Protein AF-A0AAD6NB94-F1 (afdb_monomer_lite)

pLDDT: mean 83.3, std 16.73, range [42.81, 98.19]

Foldseek 3Di:
DDPPPDDKDKDKDWDQDLFKIWIKIDIPPCPVDIGTAQDDPLQVPGGDSIFGQWWWDLPPDIDGGNRRVVVVPPPDDDPTDIPRRD

Secondary structure (DSSP, 8-state):
-----PPPPEEEEEEE-SSEEEEEEEETT-TT-EEE----TT-TT---S-EE--EEE-SS-EEEHHHHHHHHSS------EEE---

Organism: Penicillium canescens (NCBI:txid5083)

InterPro domains:
  IPR043129 ATPase, nucleotide binding domain [SSF53067] (9-73)

Structure (mmCIF, N/CA/C/O backbone):
data_AF-A0AAD6NB94-F1
#
_entry.id   AF-A0AAD6NB94-F1
#
loop_
_atom_site.group_PDB
_atom_site.id
_atom_site.type_symbol
_atom_site.label_atom_id
_atom_site.label_alt_id
_atom_site.label_comp_id
_atom_site.label_asym_id
_atom_site.label_entity_id
_atom_site.label_seq_id
_atom_site.pdbx_PDB_ins_code
_atom_site.Cartn_x
_atom_site.Cartn_y
_atom_site.Cartn_z
_atom_site.occupancy
_atom_site.B_iso_or_equiv
_atom_site.auth_seq_id
_atom_site.auth_comp_id
_atom_site.auth_asym_id
_atom_site.auth_atom_id
_atom_site.pdbx_PDB_model_num
ATOM 1 N N . MET A 1 1 ? 16.484 -23.261 -33.139 1.00 42.81 1 MET A N 1
ATOM 2 C CA . MET A 1 1 ? 16.562 -22.540 -31.853 1.00 42.81 1 MET A CA 1
ATOM 3 C C . MET A 1 1 ? 15.249 -21.801 -31.679 1.00 42.81 1 MET A C 1
ATOM 5 O O . MET A 1 1 ? 15.064 -20.760 -32.290 1.00 42.81 1 MET A O 1
ATOM 9 N N . THR A 1 2 ? 14.288 -22.384 -30.970 1.00 49.81 2 THR A N 1
ATOM 10 C CA . THR A 1 2 ? 13.077 -21.661 -30.571 1.00 49.81 2 THR A CA 1
ATOM 11 C C . THR A 1 2 ? 13.449 -20.856 -29.338 1.00 49.81 2 THR A C 1
ATOM 13 O O . THR A 1 2 ? 13.773 -21.443 -28.308 1.00 49.81 2 THR A O 1
ATOM 16 N N . ALA A 1 3 ? 13.495 -19.530 -29.454 1.00 60.88 3 ALA A N 1
ATOM 17 C CA . ALA A 1 3 ? 13.578 -18.690 -28.271 1.00 60.88 3 ALA A CA 1
ATOM 18 C C . ALA A 1 3 ? 12.356 -19.014 -27.403 1.00 60.88 3 ALA A C 1
ATOM 20 O O . ALA A 1 3 ? 11.230 -18.996 -27.902 1.00 60.88 3 ALA A O 1
ATOM 21 N N . ASN A 1 4 ? 12.574 -19.343 -26.130 1.00 63.59 4 ASN A N 1
ATOM 22 C CA . ASN A 1 4 ? 11.509 -19.214 -25.149 1.00 63.59 4 ASN A CA 1
ATOM 23 C C . ASN A 1 4 ? 11.141 -17.733 -25.161 1.00 63.59 4 ASN A C 1
ATOM 25 O O . ASN A 1 4 ? 11.919 -16.903 -24.695 1.00 63.59 4 ASN A O 1
ATOM 29 N N . VAL A 1 5 ? 10.020 -17.391 -25.791 1.00 65.56 5 VAL A N 1
ATOM 30 C CA . VAL A 1 5 ? 9.477 -16.041 -25.703 1.00 65.56 5 VAL A CA 1
ATOM 31 C C . VAL A 1 5 ? 8.902 -15.949 -24.299 1.00 65.56 5 VAL A C 1
ATOM 33 O O . VAL A 1 5 ? 7.747 -16.304 -24.070 1.00 65.56 5 VAL A O 1
ATOM 36 N N . GLU A 1 6 ? 9.744 -15.593 -23.331 1.00 74.38 6 GLU A N 1
ATOM 37 C CA . GLU A 1 6 ? 9.243 -15.205 -22.021 1.00 74.38 6 GLU A CA 1
ATOM 38 C C . GLU A 1 6 ? 8.300 -14.021 -22.235 1.00 74.38 6 GLU A C 1
ATOM 40 O O . GLU A 1 6 ? 8.644 -13.035 -22.890 1.00 74.38 6 GLU A O 1
ATOM 45 N N . GLY A 1 7 ? 7.065 -14.169 -21.754 1.00 80.88 7 GLY A N 1
ATOM 46 C CA . GLY A 1 7 ? 6.096 -13.084 -21.764 1.00 80.88 7 GLY A CA 1
ATOM 47 C C . GLY A 1 7 ? 6.595 -11.895 -20.935 1.00 80.88 7 GLY A C 1
ATOM 48 O O . GLY A 1 7 ? 7.518 -12.039 -20.130 1.00 80.88 7 GLY A O 1
ATOM 49 N N . PRO A 1 8 ? 5.985 -10.713 -21.107 1.00 85.06 8 PRO A N 1
ATOM 50 C CA . PRO A 1 8 ? 6.389 -9.526 -20.368 1.00 85.06 8 PRO A CA 1
ATOM 51 C C . PRO A 1 8 ? 6.267 -9.767 -18.855 1.00 85.06 8 PRO A C 1
ATOM 53 O O . PRO A 1 8 ? 5.281 -10.338 -18.382 1.00 85.06 8 PRO A O 1
ATOM 56 N N . ARG A 1 9 ? 7.282 -9.348 -18.091 1.00 92.75 9 ARG A N 1
ATOM 57 C CA . ARG A 1 9 ? 7.353 -9.571 -16.639 1.00 92.75 9 ARG A CA 1
ATOM 58 C C . ARG A 1 9 ? 6.840 -8.338 -15.897 1.00 92.75 9 ARG A C 1
ATOM 60 O O . ARG A 1 9 ? 7.317 -7.235 -16.145 1.00 92.75 9 ARG A O 1
ATOM 67 N N . LEU A 1 10 ? 5.895 -8.539 -14.981 1.00 95.12 10 LEU A N 1
ATOM 68 C CA . LEU A 1 10 ? 5.449 -7.520 -14.030 1.00 95.12 10 LEU A CA 1
ATOM 69 C C . LEU A 1 10 ? 6.342 -7.577 -12.787 1.00 95.12 10 LEU A C 1
ATOM 71 O O . LEU A 1 10 ? 6.425 -8.613 -12.127 1.00 95.12 10 LEU A O 1
ATOM 75 N N . ILE A 1 11 ? 6.993 -6.467 -12.462 1.00 96.06 11 ILE A N 1
ATOM 76 C CA . ILE A 1 11 ? 7.847 -6.322 -11.284 1.00 96.06 11 ILE A CA 1
ATOM 77 C C . ILE A 1 11 ? 7.054 -5.554 -10.229 1.00 96.06 11 ILE A C 1
ATOM 79 O O . ILE A 1 11 ? 6.500 -4.500 -10.525 1.00 96.06 11 ILE A O 1
ATOM 83 N N . VAL A 1 12 ? 7.003 -6.074 -9.000 1.00 97.50 12 VAL A N 1
ATOM 84 C CA . VAL A 1 12 ? 6.304 -5.442 -7.872 1.00 97.50 12 VAL A CA 1
ATOM 85 C C . VAL A 1 12 ? 7.307 -5.145 -6.762 1.00 97.50 12 VAL A C 1
ATOM 87 O O . VAL A 1 12 ? 7.958 -6.054 -6.248 1.00 97.50 12 VAL A O 1
ATOM 90 N N . GLY A 1 13 ? 7.423 -3.873 -6.390 1.00 97.12 13 GLY A N 1
ATOM 91 C CA . GLY A 1 13 ? 8.184 -3.413 -5.233 1.00 97.12 13 GLY A CA 1
ATOM 92 C C . GLY A 1 13 ? 7.255 -3.201 -4.044 1.00 97.12 13 GLY A C 1
ATOM 93 O O . GLY A 1 13 ? 6.249 -2.502 -4.168 1.00 97.12 13 GLY A O 1
ATOM 94 N N . ILE A 1 14 ? 7.586 -3.792 -2.894 1.00 97.31 14 ILE A N 1
ATOM 95 C CA . ILE A 1 14 ? 6.805 -3.651 -1.662 1.00 97.31 14 ILE A CA 1
ATOM 96 C C . ILE A 1 14 ? 7.693 -3.064 -0.570 1.00 97.31 14 ILE A C 1
ATOM 98 O O . ILE A 1 14 ? 8.753 -3.608 -0.265 1.00 97.31 14 ILE A O 1
ATOM 102 N N . ASP A 1 15 ? 7.228 -1.975 0.031 1.00 96.31 15 ASP A N 1
ATOM 103 C CA . ASP A 1 15 ? 7.806 -1.406 1.242 1.00 96.31 15 ASP A CA 1
ATOM 104 C C . ASP A 1 15 ? 6.910 -1.764 2.430 1.00 96.31 15 ASP A C 1
ATOM 106 O O . ASP A 1 15 ? 5.803 -1.236 2.560 1.00 96.31 15 ASP A O 1
ATOM 110 N N . PHE A 1 16 ? 7.382 -2.680 3.276 1.00 93.75 16 PHE A N 1
ATOM 111 C CA . PHE A 1 16 ? 6.717 -3.073 4.518 1.00 93.75 16 PHE A CA 1
ATOM 112 C C . PHE A 1 16 ? 7.300 -2.293 5.698 1.00 93.75 16 PHE A C 1
ATOM 114 O O . PHE A 1 16 ? 8.155 -2.787 6.435 1.00 93.75 16 PHE A O 1
ATOM 121 N N . GLY A 1 17 ? 6.825 -1.062 5.883 1.00 91.62 17 GLY A N 1
ATOM 122 C CA . GLY A 1 17 ? 7.171 -0.260 7.051 1.00 91.62 17 GLY A CA 1
ATOM 123 C C . GLY A 1 17 ? 6.399 -0.691 8.298 1.00 91.62 17 GLY A C 1
ATOM 124 O O . GLY A 1 17 ? 5.356 -1.337 8.217 1.00 91.62 17 GLY A O 1
ATOM 125 N N . THR A 1 18 ? 6.870 -0.276 9.471 1.00 88.81 18 THR A N 1
ATOM 126 C CA . THR A 1 18 ? 6.179 -0.539 10.745 1.00 88.81 18 THR A CA 1
ATOM 127 C C . THR A 1 18 ? 4.855 0.222 10.855 1.00 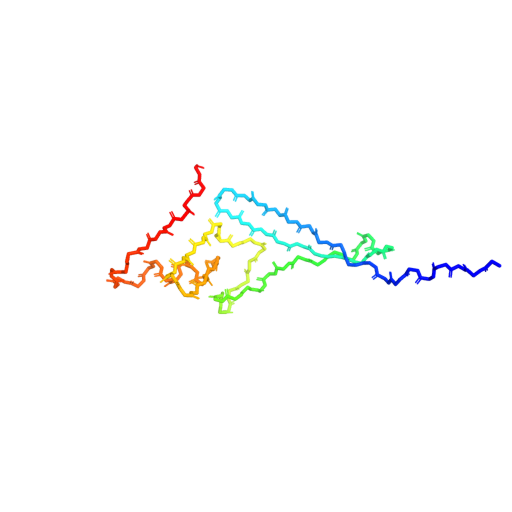88.81 18 THR A C 1
ATOM 129 O O . THR A 1 18 ? 3.852 -0.349 11.274 1.00 88.81 18 THR A O 1
ATOM 132 N N . THR A 1 19 ? 4.831 1.493 10.440 1.00 90.62 19 THR A N 1
ATOM 133 C CA . THR A 1 19 ? 3.637 2.355 10.513 1.00 90.62 19 THR A CA 1
ATOM 134 C C . THR A 1 19 ? 2.849 2.386 9.211 1.00 90.62 19 THR A C 1
ATOM 136 O O . THR A 1 19 ? 1.621 2.357 9.236 1.00 90.62 19 THR A O 1
ATOM 139 N N . PHE A 1 20 ? 3.541 2.456 8.074 1.00 95.00 20 PHE A N 1
ATOM 140 C CA . PHE A 1 20 ? 2.919 2.562 6.759 1.00 95.00 20 PHE A CA 1
ATOM 141 C C . PHE A 1 20 ? 3.609 1.642 5.754 1.00 95.00 20 PHE A C 1
ATOM 143 O O . PHE A 1 20 ? 4.835 1.533 5.765 1.00 95.00 20 PHE A O 1
ATOM 150 N N . SER A 1 21 ? 2.824 1.040 4.864 1.00 96.50 21 SER A N 1
ATOM 151 C CA . SER A 1 21 ? 3.290 0.192 3.765 1.00 96.50 21 SER A CA 1
ATOM 152 C C . SER A 1 21 ? 2.873 0.773 2.416 1.00 96.50 21 SER A C 1
ATOM 154 O O . SER A 1 21 ? 1.835 1.431 2.317 1.00 96.50 21 SER A O 1
ATOM 156 N N . GLY A 1 22 ? 3.674 0.534 1.381 1.00 97.25 22 GLY A N 1
ATOM 157 C CA . GLY A 1 22 ? 3.421 1.007 0.018 1.00 97.25 22 GLY A CA 1
ATOM 158 C C . GLY A 1 22 ? 3.790 -0.040 -1.025 1.00 97.25 22 GLY A C 1
ATOM 159 O O . GLY A 1 22 ? 4.591 -0.940 -0.764 1.00 97.25 22 GLY A O 1
ATOM 160 N N . VAL A 1 23 ? 3.194 0.077 -2.211 1.00 98.00 23 VAL A N 1
ATOM 161 C CA . VAL A 1 23 ? 3.461 -0.811 -3.347 1.00 98.00 23 VAL A CA 1
ATOM 162 C C . VAL A 1 23 ? 3.669 0.029 -4.597 1.00 98.00 23 VAL A C 1
ATOM 164 O O . VAL A 1 23 ? 2.923 0.975 -4.854 1.00 98.00 23 VAL A O 1
ATOM 167 N N . ALA A 1 24 ? 4.669 -0.347 -5.383 1.00 98.19 24 ALA A N 1
ATOM 168 C CA . ALA A 1 24 ? 4.883 0.147 -6.731 1.00 98.19 24 ALA A CA 1
ATOM 169 C C . ALA A 1 24 ? 5.014 -1.034 -7.693 1.00 98.19 24 ALA A C 1
ATOM 171 O O . ALA A 1 24 ? 5.374 -2.142 -7.285 1.00 98.19 24 ALA A O 1
ATOM 172 N N . TRP A 1 25 ? 4.731 -0.810 -8.967 1.00 97.94 25 TRP A N 1
ATOM 173 C CA . TRP A 1 25 ? 4.906 -1.813 -10.005 1.00 97.94 25 TRP A CA 1
ATOM 174 C C . TRP A 1 25 ? 5.486 -1.198 -11.277 1.00 97.94 25 TRP A C 1
ATOM 176 O O . TRP A 1 25 ? 5.391 0.004 -11.496 1.00 97.94 25 TRP A O 1
ATOM 186 N N . GLY A 1 26 ? 6.099 -2.031 -12.108 1.00 97.44 26 GLY A N 1
ATOM 187 C CA . GLY A 1 26 ? 6.612 -1.651 -13.422 1.00 97.44 26 GLY A CA 1
ATOM 188 C C . GLY A 1 26 ? 6.771 -2.878 -14.311 1.00 97.44 26 GLY A C 1
ATOM 189 O O . GLY A 1 26 ? 6.694 -4.017 -13.838 1.00 97.44 26 GLY A O 1
ATOM 190 N N . MET A 1 27 ? 6.980 -2.657 -15.604 1.00 95.75 27 MET A N 1
ATOM 191 C CA . MET A 1 27 ? 7.232 -3.734 -16.561 1.00 95.75 27 MET A CA 1
ATOM 192 C C . MET A 1 27 ? 8.731 -3.892 -16.799 1.00 95.75 27 MET A C 1
ATOM 194 O O . MET A 1 27 ? 9.479 -2.918 -16.883 1.00 95.75 27 MET A O 1
ATOM 198 N N . ASP A 1 28 ? 9.176 -5.134 -16.935 1.00 91.50 28 ASP A N 1
ATOM 199 C CA . ASP A 1 28 ? 10.545 -5.419 -17.345 1.00 91.50 28 ASP A CA 1
ATOM 200 C C . ASP A 1 28 ? 10.877 -4.790 -18.707 1.00 91.50 28 ASP A C 1
ATOM 202 O O . ASP A 1 28 ? 10.060 -4.803 -19.627 1.00 91.50 28 ASP A O 1
ATOM 206 N N . GLY A 1 29 ? 12.083 -4.232 -18.824 1.00 90.38 29 GLY A N 1
ATOM 207 C CA . GLY A 1 29 ? 12.513 -3.462 -19.993 1.00 90.38 29 GLY A CA 1
ATOM 208 C C . GLY A 1 29 ? 12.063 -1.994 -20.018 1.00 90.38 29 GLY A C 1
ATOM 209 O O . GLY A 1 29 ? 12.563 -1.252 -20.860 1.00 90.38 29 GLY A O 1
ATOM 210 N N . CYS A 1 30 ? 11.211 -1.554 -19.083 1.00 93.62 30 CYS A N 1
ATOM 211 C CA . CYS A 1 30 ? 10.756 -0.163 -18.957 1.00 93.62 30 CYS A CA 1
ATOM 212 C C . CYS A 1 30 ? 11.135 0.429 -17.581 1.00 93.62 30 CYS A C 1
ATOM 214 O O . CYS A 1 30 ? 10.260 0.663 -16.749 1.00 93.62 30 CYS A O 1
ATOM 216 N N . PRO A 1 31 ? 12.434 0.654 -17.292 1.00 90.12 31 PRO A N 1
ATOM 217 C CA . PRO A 1 31 ? 12.886 1.096 -15.967 1.00 90.12 31 PRO A CA 1
ATOM 218 C C . PRO A 1 31 ? 12.393 2.495 -15.569 1.00 90.12 31 PRO A C 1
ATOM 220 O O . PRO A 1 31 ? 12.355 2.798 -14.379 1.00 90.12 31 PRO A O 1
ATOM 223 N N . ASP A 1 32 ? 12.014 3.324 -16.542 1.00 95.50 32 ASP A N 1
ATOM 224 C CA . ASP A 1 32 ? 11.502 4.678 -16.311 1.00 95.50 32 ASP A CA 1
ATOM 225 C C . ASP A 1 32 ? 9.970 4.712 -16.113 1.00 95.50 32 ASP A C 1
ATOM 227 O O . ASP A 1 32 ? 9.439 5.722 -15.653 1.00 95.50 32 ASP A O 1
ATOM 231 N N . ASP A 1 33 ? 9.266 3.603 -16.386 1.00 96.06 33 ASP A N 1
ATOM 232 C CA . ASP A 1 33 ? 7.804 3.486 -16.279 1.00 96.06 33 ASP A CA 1
ATOM 233 C C . ASP A 1 33 ? 7.411 2.737 -14.993 1.00 96.06 33 ASP A C 1
ATOM 235 O O . ASP A 1 33 ? 6.969 1.582 -15.010 1.00 96.06 33 ASP A O 1
ATOM 239 N N . ILE A 1 34 ? 7.612 3.398 -13.851 1.00 96.88 34 ILE A N 1
ATOM 240 C CA . ILE A 1 34 ? 7.262 2.871 -12.525 1.00 96.88 34 ILE A CA 1
ATOM 241 C C . ILE A 1 34 ? 6.013 3.575 -12.000 1.00 96.88 34 ILE A C 1
ATOM 243 O O . ILE A 1 34 ? 5.991 4.792 -11.823 1.00 96.88 34 ILE A O 1
ATOM 247 N N . GLU A 1 35 ? 5.006 2.785 -11.642 1.00 97.88 35 GLU A N 1
ATOM 248 C CA . GLU A 1 35 ? 3.740 3.259 -11.098 1.00 97.88 35 GLU A CA 1
ATOM 249 C C . GLU A 1 35 ? 3.635 2.966 -9.602 1.00 97.88 35 GLU A C 1
ATOM 251 O O . GLU A 1 35 ? 3.681 1.817 -9.156 1.00 97.88 35 GLU A O 1
ATOM 256 N N . VAL A 1 36 ? 3.449 4.016 -8.802 1.00 98.19 36 VAL A N 1
ATOM 257 C CA . VAL A 1 36 ? 3.189 3.892 -7.361 1.00 98.19 36 VAL A CA 1
ATOM 258 C C . VAL A 1 36 ? 1.686 3.806 -7.135 1.00 98.19 36 VAL A C 1
ATOM 260 O O . VAL A 1 36 ? 0.936 4.669 -7.592 1.00 98.19 36 VAL A O 1
ATOM 263 N N . ILE A 1 37 ? 1.230 2.808 -6.376 1.00 97.38 37 ILE A N 1
ATOM 264 C CA . ILE A 1 37 ? -0.184 2.705 -6.013 1.00 97.38 37 ILE A CA 1
ATOM 265 C C . ILE A 1 37 ? -0.536 3.842 -5.053 1.00 97.38 37 ILE A C 1
ATOM 267 O O . ILE A 1 37 ? 0.027 3.966 -3.967 1.00 97.38 37 ILE A O 1
ATOM 271 N N . GLN A 1 38 ? -1.494 4.671 -5.466 1.00 97.31 38 GLN A N 1
ATOM 272 C CA . GLN A 1 38 ? -1.975 5.804 -4.670 1.00 97.31 38 GLN A CA 1
ATOM 273 C C . GLN A 1 38 ? -3.433 5.663 -4.236 1.00 97.31 38 GLN A C 1
ATOM 275 O O . GLN A 1 38 ? -3.847 6.295 -3.268 1.00 97.31 38 GLN A O 1
ATOM 280 N N . THR A 1 39 ? -4.219 4.850 -4.941 1.00 96.44 39 THR A N 1
ATOM 281 C CA . THR A 1 39 ? -5.628 4.616 -4.614 1.00 96.44 39 THR A CA 1
ATOM 282 C C . THR A 1 39 ? -5.767 3.230 -4.017 1.00 96.44 39 THR A C 1
ATOM 284 O O . THR A 1 39 ? -5.416 2.237 -4.652 1.00 96.44 39 THR A O 1
ATOM 287 N N . TRP A 1 40 ? -6.287 3.174 -2.797 1.00 95.31 40 TRP A N 1
ATOM 288 C CA . TRP A 1 40 ? -6.355 1.954 -2.006 1.00 95.31 40 TRP A CA 1
ATOM 289 C C . TRP A 1 40 ? -7.797 1.641 -1.607 1.00 95.31 40 TRP A C 1
ATOM 291 O O . TRP A 1 40 ? -8.575 2.570 -1.358 1.00 95.31 40 TRP A O 1
ATOM 301 N N . PRO A 1 41 ? -8.168 0.353 -1.490 1.00 93.56 41 PRO A N 1
ATOM 302 C CA . PRO A 1 41 ? -9.442 -0.042 -0.900 1.00 93.56 41 PRO A CA 1
ATOM 303 C C . PRO A 1 41 ? -9.645 0.615 0.470 1.00 93.56 41 PRO A C 1
ATOM 305 O O . PRO A 1 41 ? -8.705 0.761 1.251 1.00 93.56 41 PRO A O 1
ATOM 308 N N . GLY A 1 42 ? -10.865 1.074 0.740 1.00 91.25 42 GLY A N 1
ATOM 309 C CA . GLY A 1 42 ? -11.184 1.828 1.954 1.00 91.25 42 GLY A CA 1
ATOM 310 C C . GLY A 1 42 ? -10.710 3.288 1.959 1.00 91.25 42 GLY A C 1
ATOM 311 O O . GLY A 1 42 ? -11.150 4.034 2.819 1.00 91.25 42 GLY A O 1
ATOM 312 N N . GLY A 1 43 ? -9.890 3.753 1.009 1.00 89.50 43 GLY A N 1
ATOM 313 C CA . GLY A 1 43 ? -9.393 5.140 0.984 1.00 89.50 43 GLY A CA 1
ATOM 314 C C . GLY A 1 43 ? -10.425 6.202 0.573 1.00 89.50 43 GLY A C 1
ATOM 315 O O . GLY A 1 43 ? -10.212 7.391 0.793 1.00 89.50 43 GLY A O 1
ATOM 316 N N . GLY A 1 44 ? -11.558 5.803 -0.015 1.00 90.06 44 GLY A N 1
ATOM 317 C CA . GLY A 1 44 ? -12.561 6.745 -0.523 1.00 90.06 44 GLY A CA 1
ATOM 318 C C . GLY A 1 44 ? -11.969 7.681 -1.583 1.00 90.06 44 GLY A C 1
ATOM 319 O O . GLY A 1 44 ? -11.410 7.214 -2.569 1.00 90.06 44 GLY A O 1
ATOM 320 N N . ASN A 1 45 ? -12.070 8.996 -1.360 1.00 92.62 45 ASN A N 1
ATOM 321 C CA . ASN A 1 45 ? -11.484 10.021 -2.238 1.00 92.62 45 ASN A CA 1
ATOM 322 C C . ASN A 1 45 ? -10.038 10.394 -1.858 1.00 92.62 45 ASN A C 1
ATOM 324 O O . ASN A 1 45 ? -9.478 11.333 -2.423 1.00 92.62 45 ASN A O 1
ATOM 328 N N . THR A 1 46 ? -9.440 9.714 -0.878 1.00 91.44 46 THR A N 1
ATOM 329 C CA . THR A 1 46 ? -8.067 9.972 -0.443 1.00 91.44 46 THR A CA 1
ATOM 330 C C . THR A 1 46 ? -7.079 9.170 -1.280 1.00 91.44 46 THR A C 1
ATOM 332 O O . THR A 1 46 ? -7.201 7.954 -1.420 1.00 91.44 46 THR A O 1
ATOM 335 N N . THR A 1 47 ? -6.056 9.858 -1.780 1.00 95.06 47 THR A N 1
ATOM 336 C CA . THR A 1 47 ? -4.902 9.254 -2.450 1.00 95.06 47 THR A CA 1
ATOM 337 C C . THR A 1 47 ? -3.677 9.321 -1.544 1.00 95.06 47 THR A C 1
ATOM 339 O O . THR A 1 47 ? -3.377 10.381 -0.993 1.00 95.06 47 THR A O 1
ATOM 342 N N . SER A 1 48 ? -2.945 8.218 -1.405 1.00 96.50 48 SER A N 1
ATOM 343 C CA . SER A 1 48 ? -1.691 8.163 -0.650 1.00 96.50 48 SER A CA 1
ATOM 344 C C . SER A 1 48 ? -0.769 7.075 -1.185 1.00 96.50 48 SER A C 1
ATOM 346 O O . SER A 1 48 ? -1.211 5.963 -1.451 1.00 96.50 48 SER A O 1
ATOM 348 N N . GLN A 1 49 ? 0.530 7.363 -1.281 1.00 97.69 49 GLN A N 1
ATOM 349 C CA . GLN A 1 49 ? 1.547 6.388 -1.701 1.00 97.69 49 GLN A CA 1
ATOM 350 C C . GLN A 1 49 ? 1.784 5.278 -0.666 1.00 97.69 49 GLN A C 1
ATOM 352 O O . GLN A 1 49 ? 2.257 4.195 -1.009 1.00 97.69 49 GLN A O 1
ATOM 357 N N . LYS A 1 50 ? 1.474 5.550 0.608 1.00 96.69 50 LYS A N 1
ATOM 358 C CA . LYS A 1 50 ? 1.547 4.567 1.690 1.00 96.69 50 LYS A CA 1
ATOM 359 C C . LYS A 1 50 ? 0.294 4.606 2.55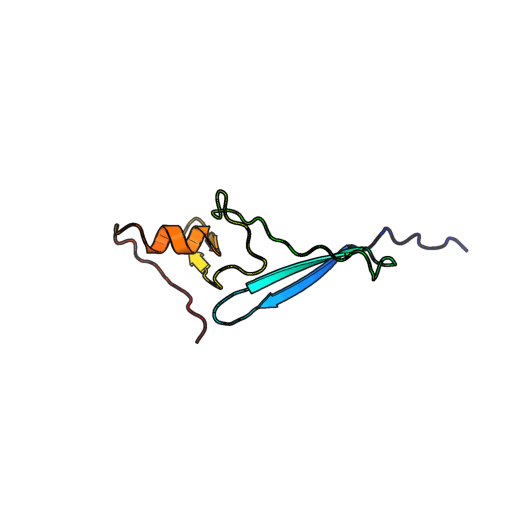5 1.00 96.69 50 LYS A C 1
ATOM 361 O O . LYS A 1 50 ? -0.269 5.676 2.792 1.00 96.69 50 LYS A O 1
ATOM 366 N N . ILE A 1 51 ? -0.111 3.451 3.061 1.00 95.75 51 ILE A N 1
ATOM 367 C CA . ILE A 1 51 ? -1.289 3.288 3.925 1.00 95.75 51 ILE A CA 1
ATOM 368 C C . ILE A 1 51 ? -0.903 2.572 5.217 1.00 95.75 51 ILE A C 1
ATOM 370 O O . ILE A 1 51 ? 0.168 1.965 5.252 1.00 95.75 51 ILE A O 1
ATOM 374 N N . PRO A 1 52 ? -1.711 2.653 6.291 1.00 94.50 52 PRO A N 1
ATOM 375 C CA . PRO A 1 52 ? -1.355 2.056 7.573 1.00 94.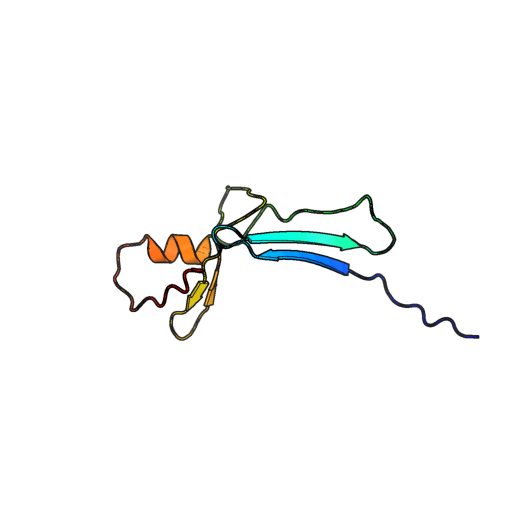50 52 PRO A CA 1
ATOM 376 C C . PRO A 1 52 ? -0.946 0.585 7.439 1.00 94.50 52 PRO A C 1
ATOM 378 O O . PRO A 1 52 ? -1.657 -0.210 6.820 1.00 94.50 52 PRO A O 1
ATOM 381 N N . THR A 1 53 ? 0.172 0.201 8.055 1.00 93.88 53 THR A N 1
ATOM 382 C CA . THR A 1 53 ? 0.571 -1.207 8.194 1.00 93.88 53 THR A CA 1
ATOM 383 C C . THR A 1 53 ? -0.291 -1.848 9.274 1.00 93.88 53 THR A C 1
ATOM 385 O O . THR A 1 53 ? 0.124 -2.061 10.413 1.00 93.88 53 THR A O 1
ATOM 388 N N . LEU A 1 54 ? -1.549 -2.087 8.926 1.00 90.81 54 LEU A N 1
ATOM 389 C CA . LEU A 1 54 ? -2.559 -2.585 9.836 1.00 90.81 54 LEU A CA 1
ATOM 390 C C . LEU A 1 54 ? -3.290 -3.749 9.191 1.00 90.81 54 LEU A C 1
ATOM 392 O O . LEU A 1 54 ? -3.789 -3.633 8.073 1.00 90.81 54 LEU A O 1
ATOM 396 N N . LEU A 1 55 ? -3.374 -4.849 9.931 1.00 88.94 55 LEU A N 1
ATOM 397 C CA . LEU A 1 55 ? -4.160 -6.017 9.577 1.00 88.94 55 LEU A CA 1
ATOM 398 C C . LEU A 1 55 ? -5.245 -6.219 10.630 1.00 88.94 55 LEU A C 1
ATOM 400 O O . LEU A 1 55 ? -4.987 -6.116 11.832 1.00 88.94 55 LEU A O 1
ATOM 404 N N . LEU A 1 56 ? -6.446 -6.539 10.168 1.00 86.31 56 LEU A N 1
ATOM 405 C CA . LEU A 1 56 ? -7.586 -6.857 11.010 1.00 86.31 56 LEU A CA 1
ATOM 406 C C . LEU A 1 56 ? -8.202 -8.159 10.525 1.00 86.31 56 LEU A C 1
ATOM 408 O O . LEU A 1 56 ? -8.533 -8.294 9.350 1.00 86.31 56 LEU A O 1
ATOM 412 N N . TYR A 1 57 ? -8.364 -9.112 11.436 1.00 83.56 57 TYR A N 1
ATOM 413 C CA . TYR A 1 57 ? -8.969 -10.404 11.145 1.00 83.56 57 TYR A CA 1
ATOM 414 C C . TYR A 1 57 ? -10.122 -10.665 12.109 1.00 83.56 57 TYR A C 1
ATOM 416 O O . TYR A 1 57 ? -9.929 -10.643 13.323 1.00 83.56 57 TYR A O 1
ATOM 424 N N . ASP A 1 58 ? -11.317 -10.914 11.570 1.00 79.94 58 ASP A N 1
ATOM 425 C CA . ASP A 1 58 ? -12.536 -11.161 12.359 1.00 79.94 58 ASP A CA 1
ATOM 426 C C . ASP A 1 58 ? -12.900 -12.658 12.473 1.00 79.94 58 ASP A C 1
ATOM 428 O O . ASP A 1 58 ? -13.997 -13.013 12.905 1.00 79.94 58 ASP A O 1
ATOM 432 N N . GLY A 1 59 ? -11.993 -13.552 12.060 1.00 81.44 59 GLY A N 1
ATOM 433 C CA . GLY A 1 59 ? -12.240 -14.997 11.995 1.00 81.44 59 GLY A CA 1
ATOM 434 C C . GLY A 1 59 ? -12.871 -15.479 10.684 1.00 81.44 59 GLY A C 1
ATOM 435 O O . GLY A 1 59 ? -12.938 -16.687 10.463 1.00 81.44 59 GLY A O 1
ATOM 436 N N . LYS A 1 60 ? -13.325 -14.567 9.812 1.00 85.88 60 LYS A N 1
ATOM 437 C CA . LYS A 1 60 ? -13.920 -14.881 8.498 1.00 85.88 60 LYS A CA 1
ATOM 438 C C . LYS A 1 60 ? -13.325 -14.060 7.358 1.00 85.88 60 LYS A C 1
ATOM 440 O O . LYS A 1 60 ? -13.238 -14.546 6.234 1.00 85.88 60 LYS A O 1
ATOM 445 N N . ARG A 1 61 ? -12.973 -12.806 7.626 1.00 84.12 61 ARG A N 1
ATOM 446 C CA . ARG A 1 61 ? -12.477 -11.824 6.666 1.00 84.12 61 ARG A CA 1
ATOM 447 C C . ARG A 1 61 ? -11.238 -11.149 7.228 1.00 84.12 61 ARG A C 1
ATOM 449 O O . ARG A 1 61 ? -11.150 -10.849 8.418 1.00 84.12 61 ARG A O 1
ATOM 456 N N . MET A 1 62 ? -10.295 -10.902 6.331 1.00 87.88 62 MET A N 1
ATOM 457 C CA . MET A 1 62 ? -9.141 -10.058 6.586 1.00 87.88 62 MET A CA 1
ATOM 458 C C . MET A 1 62 ? -9.393 -8.693 5.943 1.00 87.88 62 MET A C 1
ATOM 460 O O . MET A 1 62 ? -9.863 -8.621 4.808 1.00 87.88 62 MET A O 1
ATOM 464 N N . LYS A 1 63 ? -9.108 -7.628 6.689 1.00 89.75 63 LYS A N 1
ATOM 465 C CA . LYS A 1 63 ? -9.015 -6.254 6.198 1.00 89.75 63 LYS A CA 1
ATOM 466 C C . LYS A 1 63 ? -7.597 -5.758 6.414 1.00 89.75 63 LYS A C 1
ATOM 468 O O . LYS A 1 63 ? -6.927 -6.178 7.362 1.00 89.75 63 LYS A O 1
ATOM 473 N N . TRP A 1 64 ? -7.174 -4.818 5.583 1.00 91.06 64 TRP A N 1
ATOM 474 C CA . TRP A 1 64 ? -5.848 -4.231 5.672 1.00 91.06 64 TRP A CA 1
ATOM 475 C C . TRP A 1 64 ? -5.880 -2.734 5.356 1.00 91.06 64 TRP A C 1
ATOM 477 O O . TRP A 1 64 ? -6.861 -2.239 4.796 1.00 91.06 64 TRP A O 1
ATOM 487 N N . GLY A 1 65 ? -4.836 -1.998 5.739 1.00 93.19 65 GLY A N 1
ATOM 488 C CA . GLY A 1 65 ? -4.719 -0.580 5.398 1.00 93.19 65 GLY A CA 1
ATOM 489 C C . GLY A 1 65 ? -5.898 0.255 5.901 1.00 93.19 65 GLY A C 1
ATOM 490 O O . GLY A 1 65 ? -6.344 0.089 7.040 1.00 93.19 65 GLY A O 1
ATOM 491 N N . TYR A 1 66 ? -6.440 1.121 5.040 1.00 93.38 66 TYR A N 1
ATOM 492 C CA . TYR A 1 66 ? -7.591 1.967 5.375 1.00 93.38 66 TYR A CA 1
ATOM 493 C C . TYR A 1 66 ? -8.839 1.171 5.776 1.00 93.38 66 TYR A C 1
ATOM 495 O O . TYR A 1 66 ? -9.577 1.602 6.660 1.00 93.38 66 TYR A O 1
ATOM 503 N N . GLU A 1 67 ? -9.072 -0.009 5.193 1.00 91.25 67 GLU A N 1
ATOM 504 C CA . GLU A 1 67 ? -10.222 -0.845 5.562 1.00 91.25 67 GLU A CA 1
ATOM 505 C C . GLU A 1 67 ? -10.107 -1.386 6.992 1.00 91.25 67 GLU A C 1
ATOM 507 O O . GLU A 1 67 ? -11.114 -1.522 7.693 1.00 91.25 67 GLU A O 1
ATOM 512 N N . ALA A 1 68 ? -8.885 -1.710 7.427 1.00 89.19 68 ALA A N 1
ATOM 513 C CA . ALA A 1 68 ? -8.622 -2.123 8.801 1.00 89.19 68 ALA A CA 1
ATOM 514 C C . ALA A 1 68 ? -8.718 -0.929 9.757 1.00 89.19 68 ALA A C 1
ATOM 516 O O . ALA A 1 68 ? -9.338 -1.036 10.812 1.00 89.19 68 ALA A O 1
ATOM 517 N N . GLU A 1 69 ? -8.159 0.216 9.371 1.00 86.06 69 GLU A N 1
ATOM 518 C CA . GLU A 1 69 ? -8.155 1.437 10.177 1.00 86.06 69 GLU A CA 1
ATOM 519 C C . GLU A 1 69 ? -9.583 1.911 10.481 1.00 86.06 69 GLU A C 1
ATOM 521 O O . GLU A 1 69 ? -9.970 2.058 11.643 1.00 86.06 69 GLU A O 1
ATOM 526 N N . GLN A 1 70 ? -10.422 2.017 9.450 1.00 81.75 70 GLN A N 1
ATOM 527 C CA . GLN A 1 70 ? -11.834 2.387 9.582 1.00 81.75 70 GLN A CA 1
ATOM 528 C C . GLN A 1 70 ? -12.670 1.400 10.386 1.00 81.75 70 GLN A C 1
ATOM 530 O O . GLN A 1 70 ? -13.751 1.769 10.829 1.00 81.75 70 GLN A O 1
ATOM 535 N N . ALA A 1 71 ? -12.217 0.155 10.541 1.00 74.69 71 ALA A N 1
ATOM 536 C CA . ALA A 1 71 ? -12.895 -0.873 11.322 1.00 74.69 71 ALA A CA 1
ATOM 537 C C . ALA A 1 71 ? -12.428 -0.927 12.786 1.00 74.69 71 ALA A C 1
ATOM 539 O O . ALA A 1 71 ? -13.134 -1.502 13.611 1.00 74.69 71 ALA A O 1
ATOM 540 N N . VAL A 1 72 ? -11.295 -0.300 13.121 1.00 68.31 72 VAL A N 1
ATOM 541 C CA . VAL A 1 72 ? -10.845 -0.085 14.508 1.00 68.31 72 VAL A CA 1
ATOM 542 C C . VAL A 1 72 ? -11.524 1.139 15.134 1.00 68.31 72 VAL A C 1
ATOM 544 O O . VAL A 1 72 ? -11.880 1.104 16.309 1.00 68.31 72 VAL A O 1
ATOM 547 N N . TYR A 1 73 ? -11.743 2.208 14.361 1.00 62.78 73 TYR A N 1
ATOM 548 C CA . TYR A 1 73 ? -12.381 3.443 14.840 1.00 62.78 73 TYR A CA 1
ATOM 549 C C . TYR A 1 73 ? -13.925 3.483 14.992 1.00 62.78 73 TYR A C 1
ATOM 551 O O . TYR A 1 73 ? -14.402 4.429 15.625 1.00 62.78 73 TYR A O 1
ATOM 559 N N . PRO A 1 74 ? -14.760 2.538 14.509 1.00 56.22 74 PRO A N 1
ATOM 560 C CA . PRO A 1 74 ?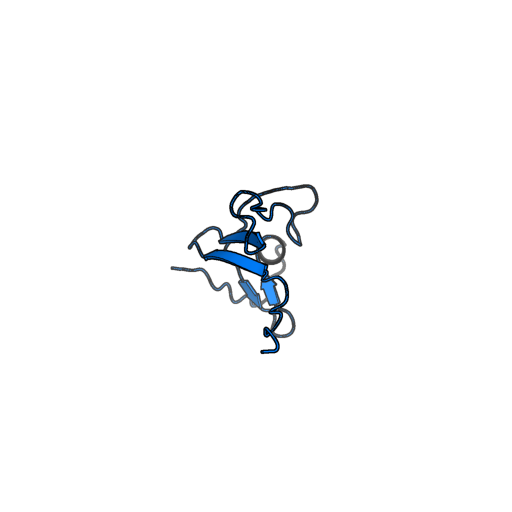 -16.174 2.513 14.843 1.00 56.22 74 PRO A CA 1
ATOM 561 C C . PRO A 1 74 ? -16.298 1.820 16.203 1.00 56.22 74 PRO A C 1
ATOM 563 O O . PRO A 1 74 ? -16.014 0.633 16.303 1.00 56.22 74 PRO A O 1
ATOM 566 N N . GLY A 1 75 ? -16.691 2.550 17.249 1.00 51.69 75 GLY A N 1
ATOM 567 C CA . GLY A 1 75 ? -16.723 2.132 18.665 1.00 51.69 75 GLY A CA 1
ATOM 568 C C . GLY A 1 75 ? -17.580 0.911 19.060 1.00 51.69 75 GLY A C 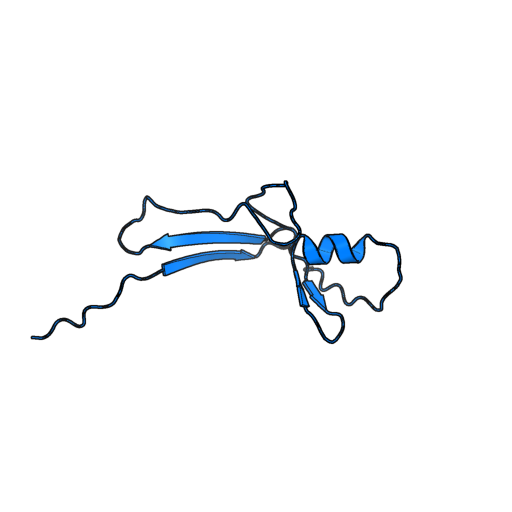1
ATOM 569 O O . GLY A 1 75 ? -18.099 0.874 20.171 1.00 51.69 75 GLY A O 1
ATOM 570 N N . ASN A 1 76 ? -17.728 -0.095 18.200 1.00 46.91 76 ASN A N 1
ATOM 571 C CA . ASN A 1 76 ? -18.385 -1.363 18.475 1.00 46.91 76 ASN A CA 1
ATOM 572 C C . ASN A 1 76 ? -17.325 -2.437 18.754 1.00 46.91 76 ASN A C 1
ATOM 574 O O . ASN A 1 76 ? -16.712 -2.986 17.837 1.00 46.91 76 ASN A O 1
ATOM 578 N N . GLY A 1 77 ? -17.124 -2.718 20.045 1.00 51.38 77 GLY A N 1
ATOM 579 C CA . GLY A 1 77 ? -16.170 -3.688 20.58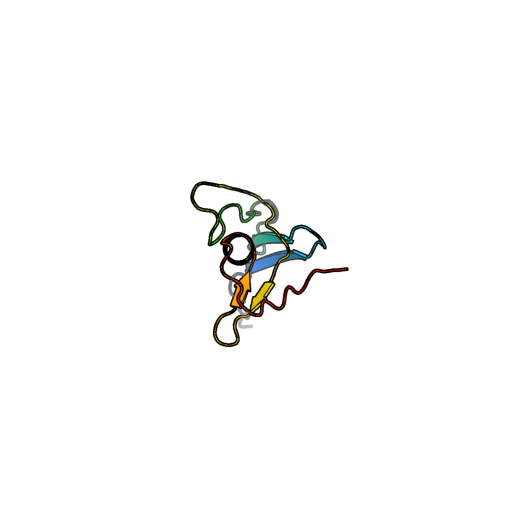3 1.00 51.38 77 GLY A CA 1
ATOM 580 C C . GLY A 1 77 ? -16.333 -5.096 20.014 1.00 51.38 77 GLY A C 1
ATOM 581 O O . GLY A 1 77 ? -17.040 -5.935 20.566 1.00 51.38 77 GLY A O 1
ATOM 582 N N . THR A 1 78 ? -15.627 -5.369 18.925 1.00 52.53 78 THR A N 1
ATOM 583 C CA . THR A 1 78 ? -15.361 -6.727 18.456 1.00 52.53 78 THR A CA 1
ATOM 584 C C . THR A 1 78 ? -13.998 -7.156 18.990 1.00 52.53 78 THR A C 1
ATOM 586 O O . THR A 1 78 ? -13.115 -6.321 19.177 1.00 52.53 78 THR A O 1
ATOM 589 N N . ASN A 1 79 ? -13.837 -8.444 19.307 1.00 51.16 79 ASN A N 1
ATOM 590 C CA . ASN A 1 79 ? -12.566 -9.022 19.749 1.00 51.16 79 ASN A CA 1
ATOM 591 C C . ASN A 1 79 ? -11.542 -8.911 18.609 1.00 51.16 79 ASN A C 1
ATOM 593 O O . ASN A 1 79 ? -11.417 -9.797 17.767 1.00 51.16 79 ASN A O 1
ATOM 597 N N . LEU A 1 80 ? -10.883 -7.757 18.559 1.00 55.16 80 LEU A N 1
ATOM 598 C CA . LEU A 1 80 ? -10.025 -7.296 17.482 1.00 55.16 80 LEU A CA 1
ATOM 599 C C . LEU A 1 80 ? -8.586 -7.677 17.799 1.00 55.16 80 LEU A C 1
ATOM 601 O O . LEU A 1 80 ? -7.932 -7.063 18.641 1.00 55.16 80 LEU A O 1
ATOM 605 N N . PHE A 1 81 ? -8.070 -8.674 17.089 1.00 55.78 81 PHE A N 1
ATOM 606 C CA . PHE A 1 81 ? -6.636 -8.925 17.063 1.00 55.78 81 PHE A CA 1
ATOM 607 C C . PHE A 1 81 ? -5.987 -7.905 16.127 1.00 55.78 81 PHE A C 1
ATOM 609 O O . PHE A 1 81 ? -5.906 -8.107 14.917 1.00 55.78 81 PHE A O 1
ATOM 616 N N . LYS A 1 82 ? -5.552 -6.779 16.698 1.00 54.34 82 LYS A N 1
ATOM 617 C CA . LYS A 1 82 ? -4.646 -5.847 16.030 1.00 54.34 82 LYS A CA 1
ATOM 618 C C . LYS A 1 82 ? -3.257 -6.471 16.039 1.00 54.34 82 LYS A C 1
ATOM 620 O O . LYS A 1 82 ? -2.615 -6.535 17.083 1.00 54.34 82 LYS A O 1
ATOM 625 N N . VAL A 1 83 ? -2.778 -6.897 14.878 1.00 53.28 83 VAL A N 1
ATOM 626 C CA . VAL A 1 83 ? -1.342 -7.121 14.702 1.00 53.28 83 VAL A CA 1
ATOM 627 C C . VAL A 1 83 ? -0.732 -5.732 14.528 1.00 53.28 83 VAL A C 1
ATOM 629 O O . VAL A 1 83 ? -0.749 -5.188 13.427 1.00 53.28 83 VAL A O 1
ATOM 632 N N . SER A 1 84 ? -0.296 -5.094 15.620 1.00 50.38 84 SER A N 1
ATOM 633 C CA . SER A 1 84 ? 0.602 -3.947 15.482 1.00 50.38 84 SER A CA 1
ATOM 634 C C . SER A 1 84 ? 2.008 -4.489 15.283 1.00 50.38 84 SER A C 1
ATOM 636 O O . SER A 1 84 ? 2.460 -5.331 16.059 1.00 50.38 84 SER A O 1
ATOM 638 N N . SER A 1 85 ? 2.695 -4.017 14.246 1.00 54.03 85 SER A N 1
ATOM 639 C CA . SER A 1 85 ? 4.147 -4.155 14.196 1.00 54.03 85 SER A CA 1
ATOM 640 C C . SER A 1 85 ? 4.745 -3.448 15.420 1.00 54.03 85 SER A C 1
ATOM 642 O O . SER A 1 85 ? 4.206 -2.426 15.849 1.00 54.03 85 SER A O 1
ATOM 644 N N . PHE A 1 86 ? 5.787 -4.052 15.994 1.00 49.66 86 PHE A N 1
ATOM 645 C CA . PHE A 1 86 ? 6.509 -3.595 17.187 1.00 49.66 86 PHE A CA 1
ATOM 646 C C . PHE A 1 86 ? 7.038 -2.164 17.064 1.00 49.66 86 PHE A C 1
ATOM 648 O O . PHE A 1 86 ? 7.409 -1.773 15.929 1.00 49.66 86 PHE A O 1
#

Sequence (86 aa):
MTANVEGPRLIVGIDFGTTFSGVAWGMDGCPDDIEVIQTWPGGGNTTSQKIPTLLLYDGKRMKWGYEAEQAVYPGNGTNLFKVSSF

Radius of gyration: 17.52 Å; chains: 1; bounding box: 35×33×52 Å